Protein AF-A0A224YWP7-F1 (afdb_monomer_lite)

Structure (mmCIF, N/CA/C/O backbone):
data_AF-A0A224YWP7-F1
#
_entry.id   AF-A0A224YWP7-F1
#
loop_
_atom_site.group_PDB
_atom_site.id
_atom_site.type_symbol
_atom_site.label_atom_id
_atom_site.label_alt_id
_atom_site.label_comp_id
_atom_site.label_asym_id
_atom_site.label_entity_id
_atom_site.label_seq_id
_atom_site.pdbx_PDB_ins_code
_atom_site.Cartn_x
_atom_site.Cartn_y
_atom_site.Cartn_z
_atom_site.occupancy
_atom_site.B_iso_or_equiv
_atom_site.auth_seq_id
_atom_site.auth_comp_id
_atom_site.auth_asym_id
_atom_site.auth_atom_id
_atom_site.pdbx_PDB_model_num
ATOM 1 N N . MET A 1 1 ? -2.559 -10.183 14.301 1.00 55.69 1 MET A N 1
ATOM 2 C CA . MET A 1 1 ? -3.296 -9.823 13.062 1.00 55.69 1 MET A CA 1
ATOM 3 C C . MET A 1 1 ? -2.500 -8.852 12.191 1.00 55.69 1 MET A C 1
ATOM 5 O O . MET A 1 1 ? -2.249 -9.165 11.035 1.00 55.69 1 MET A O 1
ATOM 9 N N . THR A 1 2 ? -2.034 -7.732 12.744 1.00 73.56 2 THR A N 1
ATOM 10 C CA . THR A 1 2 ? -1.320 -6.643 12.047 1.00 73.56 2 THR A CA 1
ATOM 11 C C . THR A 1 2 ? -0.083 -7.072 11.251 1.00 73.56 2 THR A C 1
ATOM 13 O O . THR A 1 2 ? 0.052 -6.676 10.096 1.00 73.56 2 THR A O 1
ATOM 16 N N . GLU A 1 3 ? 0.789 -7.929 11.792 1.00 83.31 3 GLU A N 1
ATOM 17 C CA . GLU A 1 3 ? 2.026 -8.296 11.081 1.00 83.31 3 GLU A CA 1
ATOM 18 C C . GLU A 1 3 ? 1.796 -9.168 9.837 1.00 83.31 3 GLU A C 1
ATOM 20 O O . GLU A 1 3 ? 2.445 -8.969 8.807 1.00 83.31 3 GLU A O 1
ATOM 25 N N . LYS A 1 4 ? 0.844 -10.108 9.892 1.00 86.31 4 LYS A N 1
ATOM 26 C CA . LYS A 1 4 ? 0.486 -10.942 8.734 1.00 86.31 4 LYS A CA 1
ATOM 27 C C . LYS A 1 4 ? -0.046 -10.076 7.592 1.00 86.31 4 LYS A C 1
ATOM 29 O O . LYS A 1 4 ? 0.311 -10.297 6.433 1.00 86.31 4 LYS A O 1
ATOM 34 N N . THR A 1 5 ? -0.848 -9.065 7.922 1.00 86.19 5 THR A N 1
ATOM 35 C CA . THR A 1 5 ? -1.378 -8.115 6.943 1.00 86.19 5 THR A CA 1
ATOM 36 C C . THR A 1 5 ? -0.280 -7.232 6.363 1.00 86.19 5 THR A C 1
ATOM 38 O O . THR A 1 5 ? -0.186 -7.135 5.144 1.00 86.19 5 THR A O 1
ATOM 41 N N . LEU A 1 6 ? 0.614 -6.685 7.197 1.00 88.62 6 LEU A N 1
ATOM 42 C CA . LEU A 1 6 ? 1.780 -5.923 6.733 1.00 88.62 6 LEU A CA 1
ATOM 43 C C . LEU A 1 6 ? 2.629 -6.742 5.760 1.00 88.62 6 LEU A C 1
ATOM 45 O O . LEU A 1 6 ? 2.887 -6.291 4.651 1.00 88.62 6 LEU A O 1
ATOM 49 N N . ARG A 1 7 ? 2.999 -7.978 6.124 1.00 91.19 7 ARG A N 1
ATOM 50 C CA . ARG A 1 7 ? 3.770 -8.868 5.236 1.00 91.19 7 ARG A CA 1
ATOM 51 C C . ARG A 1 7 ? 3.051 -9.128 3.913 1.00 91.19 7 ARG A C 1
ATOM 53 O O . ARG A 1 7 ? 3.694 -9.138 2.867 1.00 91.19 7 ARG A O 1
ATOM 60 N N . SER A 1 8 ? 1.733 -9.321 3.953 1.00 92.19 8 SER A N 1
ATOM 61 C CA . SER A 1 8 ? 0.931 -9.581 2.752 1.00 92.19 8 SER A CA 1
ATOM 62 C C . SER A 1 8 ? 0.890 -8.362 1.829 1.00 92.19 8 SER A C 1
ATOM 64 O O . SER A 1 8 ? 1.178 -8.491 0.642 1.00 92.19 8 SER A O 1
ATOM 66 N N . ILE A 1 9 ? 0.615 -7.172 2.372 1.00 91.31 9 ILE A N 1
ATOM 67 C CA . ILE A 1 9 ? 0.579 -5.920 1.603 1.00 91.31 9 ILE A CA 1
ATOM 68 C C . ILE A 1 9 ? 1.962 -5.620 1.017 1.00 91.31 9 ILE A C 1
ATOM 70 O O . ILE A 1 9 ? 2.068 -5.354 -0.178 1.00 91.31 9 ILE A O 1
ATOM 74 N N . SER A 1 10 ? 3.025 -5.728 1.818 1.00 92.06 10 SER A N 1
ATOM 75 C CA . SER A 1 10 ? 4.400 -5.509 1.361 1.00 92.06 10 SER A CA 1
ATOM 76 C C . SER A 1 10 ? 4.780 -6.445 0.221 1.00 92.06 10 SER A C 1
ATOM 78 O O . SER A 1 10 ? 5.273 -5.995 -0.809 1.00 92.06 10 SER A O 1
ATOM 80 N N . ARG A 1 11 ? 4.485 -7.743 0.355 1.00 94.12 11 ARG A N 1
ATOM 81 C CA . ARG A 1 11 ? 4.775 -8.727 -0.691 1.00 94.12 11 ARG A CA 1
ATOM 82 C C . ARG A 1 11 ? 4.038 -8.412 -1.994 1.00 94.12 11 ARG A C 1
ATOM 84 O O . ARG A 1 11 ? 4.652 -8.464 -3.054 1.00 94.12 11 ARG A O 1
ATOM 91 N N . LEU A 1 12 ? 2.746 -8.086 -1.928 1.00 92.88 12 LEU A N 1
ATOM 92 C CA . LEU A 1 12 ? 1.966 -7.751 -3.124 1.00 92.88 12 LEU A CA 1
ATOM 93 C C . LEU A 1 12 ? 2.424 -6.434 -3.759 1.00 92.88 12 LEU A C 1
ATOM 95 O O . LEU A 1 12 ? 2.471 -6.335 -4.984 1.00 92.88 12 LEU A O 1
ATOM 99 N N . PHE A 1 13 ? 2.809 -5.447 -2.945 1.00 93.56 13 PHE A N 1
ATOM 100 C CA . PHE A 1 13 ? 3.340 -4.182 -3.442 1.00 93.56 13 PHE A CA 1
ATOM 101 C C . PHE A 1 13 ? 4.643 -4.392 -4.214 1.00 93.56 13 PHE A C 1
ATOM 103 O O . PHE A 1 13 ? 4.760 -3.912 -5.339 1.00 93.56 13 PHE A O 1
ATOM 110 N N . LEU A 1 14 ? 5.587 -5.141 -3.634 1.00 92.56 14 LEU A N 1
ATOM 111 C CA . LEU A 1 14 ? 6.880 -5.443 -4.254 1.00 92.56 14 LEU A CA 1
ATOM 112 C C . LEU A 1 14 ? 6.740 -6.307 -5.512 1.00 92.56 14 LEU A C 1
ATOM 114 O O . LEU A 1 14 ? 7.518 -6.157 -6.446 1.00 92.56 14 LEU A O 1
ATOM 118 N N . ALA A 1 15 ? 5.714 -7.155 -5.571 1.00 92.69 15 ALA A N 1
ATOM 119 C CA . ALA A 1 15 ? 5.355 -7.905 -6.771 1.00 92.69 15 ALA A CA 1
ATOM 120 C C . ALA A 1 15 ? 4.596 -7.067 -7.825 1.00 92.69 15 ALA A C 1
ATOM 122 O O . ALA A 1 15 ? 4.184 -7.615 -8.844 1.00 92.69 15 ALA A O 1
ATOM 123 N N . CYS A 1 16 ? 4.393 -5.761 -7.598 1.00 90.88 16 CYS A N 1
ATOM 124 C CA . CYS A 1 16 ? 3.655 -4.854 -8.487 1.00 90.88 16 CYS A CA 1
ATOM 125 C C . CYS A 1 16 ? 2.245 -5.352 -8.863 1.00 90.88 16 CYS A C 1
ATOM 127 O O . CYS A 1 16 ? 1.758 -5.118 -9.971 1.00 90.88 16 CYS A O 1
ATOM 129 N N . VAL A 1 17 ? 1.577 -6.037 -7.932 1.00 92.94 17 VAL A N 1
ATOM 130 C CA . VAL A 1 17 ? 0.205 -6.527 -8.114 1.00 92.94 17 VAL A CA 1
ATOM 131 C C . VAL A 1 17 ? -0.753 -5.337 -8.253 1.00 92.94 17 VAL A C 1
ATOM 133 O O . VAL A 1 17 ? -0.549 -4.318 -7.595 1.00 92.94 17 VAL A O 1
ATOM 136 N N . PRO A 1 18 ? -1.823 -5.422 -9.067 1.00 91.31 18 PRO A N 1
ATOM 137 C CA . PRO A 1 18 ? -2.764 -4.321 -9.235 1.00 91.31 18 PRO A CA 1
ATOM 138 C C . PRO A 1 18 ? -3.250 -3.722 -7.911 1.00 91.31 18 PRO A C 1
ATOM 140 O O . PRO A 1 18 ? -3.651 -4.432 -6.987 1.00 91.31 18 PRO A O 1
ATOM 143 N N . VAL A 1 19 ? -3.288 -2.387 -7.849 1.00 89.81 19 VAL A N 1
ATOM 144 C CA . VAL A 1 19 ? -3.655 -1.630 -6.637 1.00 89.81 19 VAL A CA 1
ATOM 145 C C . VAL A 1 19 ? -5.049 -2.002 -6.110 1.00 89.81 19 VAL A C 1
ATOM 147 O O . VAL A 1 19 ? -5.293 -1.913 -4.911 1.00 89.81 19 VAL A O 1
ATOM 150 N N . ALA A 1 20 ? -5.950 -2.484 -6.970 1.00 87.94 20 ALA A N 1
ATOM 151 C CA . ALA A 1 20 ? -7.262 -2.985 -6.563 1.00 87.94 20 ALA A CA 1
ATOM 152 C C . ALA A 1 20 ? -7.180 -4.170 -5.579 1.00 87.94 20 ALA A C 1
ATOM 154 O O . ALA A 1 20 ? -7.978 -4.235 -4.648 1.00 87.94 20 ALA A O 1
ATOM 155 N N . GLU A 1 21 ? -6.207 -5.072 -5.733 1.00 88.19 21 GLU A N 1
ATOM 156 C CA . GLU A 1 21 ? -6.012 -6.203 -4.813 1.00 88.19 21 GLU A CA 1
ATOM 157 C C . GLU A 1 21 ? -5.402 -5.744 -3.485 1.00 88.19 21 GLU A C 1
ATOM 159 O O . GLU A 1 21 ? -5.841 -6.153 -2.410 1.00 88.19 21 GLU A O 1
ATOM 164 N N . LEU A 1 22 ? -4.442 -4.816 -3.546 1.00 89.00 22 LEU A N 1
ATOM 165 C CA . LEU A 1 22 ? -3.880 -4.168 -2.357 1.00 89.00 22 LEU A CA 1
ATOM 166 C C . LEU A 1 22 ? -4.962 -3.442 -1.555 1.00 89.00 22 LEU A C 1
ATOM 168 O O . LEU A 1 22 ? -4.987 -3.525 -0.327 1.00 89.00 22 LEU A O 1
ATOM 172 N N . ARG A 1 23 ? -5.888 -2.773 -2.251 1.00 88.31 23 ARG A N 1
ATOM 173 C CA . ARG A 1 23 ? -7.024 -2.092 -1.636 1.00 88.31 23 ARG A CA 1
ATOM 174 C C . ARG A 1 23 ? -7.908 -3.058 -0.853 1.00 88.31 23 ARG A C 1
ATOM 176 O O . ARG A 1 23 ? -8.246 -2.734 0.274 1.00 88.31 23 ARG A O 1
ATOM 183 N N . LYS A 1 24 ? -8.232 -4.243 -1.382 1.00 89.06 24 LYS A N 1
ATOM 184 C CA . LYS A 1 24 ? -9.049 -5.238 -0.656 1.00 89.06 24 LYS A CA 1
ATOM 185 C C . LYS A 1 24 ? -8.418 -5.630 0.683 1.00 89.06 24 LYS A C 1
ATOM 187 O O . LYS A 1 24 ? -9.118 -5.735 1.685 1.00 89.06 24 LYS A O 1
ATOM 192 N N . LEU A 1 25 ? -7.095 -5.813 0.710 1.00 87.81 25 LEU A N 1
ATOM 193 C CA . LEU A 1 25 ? -6.375 -6.118 1.950 1.00 87.81 25 LEU A CA 1
ATOM 194 C C . LEU A 1 25 ? -6.363 -4.941 2.920 1.00 87.81 25 LEU A C 1
ATOM 196 O O . LEU A 1 25 ? -6.560 -5.146 4.114 1.00 87.81 25 LEU A O 1
ATOM 200 N N . LEU A 1 26 ? -6.142 -3.726 2.416 1.00 86.31 26 LEU A N 1
ATOM 201 C CA . LEU A 1 26 ? -6.218 -2.510 3.226 1.00 86.31 26 LEU A CA 1
ATOM 202 C C . LEU A 1 26 ? -7.624 -2.293 3.783 1.00 86.31 26 LEU A C 1
ATOM 204 O O . LEU A 1 26 ? -7.770 -1.878 4.928 1.00 86.31 26 LEU A O 1
ATOM 208 N N . ASP A 1 27 ? -8.655 -2.618 3.006 1.00 86.12 27 ASP A N 1
ATOM 209 C CA . ASP A 1 27 ? -10.041 -2.468 3.420 1.00 86.12 27 ASP A CA 1
ATOM 210 C C . ASP A 1 27 ? -10.437 -3.421 4.547 1.00 86.12 27 ASP A C 1
ATOM 212 O O . ASP A 1 27 ? -11.252 -3.049 5.393 1.00 86.12 27 ASP A O 1
ATOM 216 N N . ALA A 1 28 ? -9.796 -4.591 4.602 1.00 86.38 28 ALA A N 1
ATOM 217 C CA . ALA A 1 28 ? -9.938 -5.566 5.675 1.00 86.38 28 ALA A CA 1
ATOM 218 C C . ALA A 1 28 ? -9.183 -5.187 6.964 1.00 86.38 28 ALA A C 1
ATOM 220 O O . ALA A 1 28 ? -9.381 -5.843 7.987 1.00 86.38 28 ALA A O 1
ATOM 221 N N . VAL A 1 29 ? -8.317 -4.163 6.945 1.00 84.94 29 VAL A N 1
ATOM 222 C CA . VAL A 1 29 ? -7.649 -3.667 8.157 1.00 84.94 29 VAL A CA 1
ATOM 223 C C . VAL A 1 29 ? -8.613 -2.755 8.923 1.00 84.94 29 VAL A C 1
ATOM 225 O O . VAL A 1 29 ? -9.042 -1.733 8.377 1.00 84.94 29 VAL A O 1
ATOM 228 N N . PRO A 1 30 ? -8.935 -3.076 10.190 1.00 83.62 30 PRO A N 1
ATOM 229 C CA . PRO A 1 30 ? -9.690 -2.180 11.057 1.00 83.62 30 PRO A CA 1
ATOM 230 C C . PRO A 1 30 ? -9.015 -0.809 11.168 1.00 83.62 30 PRO A C 1
ATOM 232 O O . PRO A 1 30 ? -7.799 -0.712 11.355 1.00 83.62 30 PRO A O 1
ATOM 235 N N . SER A 1 31 ? -9.803 0.261 11.073 1.00 80.62 31 SER A N 1
ATOM 236 C CA . SER A 1 31 ? -9.327 1.650 11.122 1.00 80.62 31 SER A CA 1
ATOM 237 C C . SER A 1 31 ? -8.551 1.981 12.398 1.00 80.62 31 SER A C 1
ATOM 239 O O . SER A 1 31 ? -7.651 2.825 12.405 1.00 80.62 31 SER A O 1
ATOM 241 N N . GLU A 1 32 ? -8.881 1.309 13.492 1.00 81.75 32 GLU A N 1
ATOM 242 C CA . GLU A 1 32 ? -8.282 1.467 14.814 1.00 81.75 32 GLU A CA 1
ATOM 243 C C . GLU A 1 32 ? -6.799 1.078 14.787 1.00 81.75 32 GLU A C 1
ATOM 245 O O . GLU A 1 32 ? -5.991 1.688 15.480 1.00 81.75 32 GLU A O 1
ATOM 250 N N . LEU A 1 33 ? -6.431 0.134 13.913 1.00 82.44 33 LEU A N 1
ATOM 251 C CA . LEU A 1 33 ? -5.075 -0.400 13.776 1.00 82.44 33 LEU A CA 1
ATOM 252 C C . LEU A 1 33 ? -4.189 0.414 12.821 1.00 82.44 33 LEU A C 1
ATOM 254 O O . LEU A 1 33 ? -2.991 0.156 12.737 1.00 82.44 33 LEU A O 1
ATOM 258 N N . LEU A 1 34 ? -4.745 1.410 12.124 1.00 83.44 34 LEU A N 1
ATOM 259 C CA . LEU A 1 34 ? -3.999 2.331 11.258 1.00 83.44 34 LEU A CA 1
ATOM 260 C C . LEU A 1 34 ? -3.330 3.448 12.075 1.00 83.44 34 LEU A C 1
ATOM 262 O O . LEU A 1 34 ? -3.567 4.639 11.856 1.00 83.44 34 LEU A O 1
ATOM 266 N N . THR A 1 35 ? -2.526 3.061 13.063 1.00 87.25 35 THR A N 1
ATOM 267 C CA . THR A 1 35 ? -1.708 3.981 13.863 1.00 87.25 35 THR A CA 1
ATOM 268 C C . THR A 1 35 ? -0.608 4.613 13.007 1.00 87.25 35 THR A C 1
ATOM 270 O O . THR A 1 35 ? -0.333 4.166 11.891 1.00 87.25 35 THR A O 1
ATOM 273 N N . GLN A 1 36 ? 0.031 5.666 13.517 1.00 87.69 36 GLN A N 1
ATOM 274 C CA . GLN A 1 36 ? 1.191 6.264 12.853 1.00 87.69 36 GLN A CA 1
ATOM 275 C C . GLN A 1 36 ? 2.320 5.237 12.666 1.00 87.69 36 GLN A C 1
ATOM 277 O O . GLN A 1 36 ? 2.842 5.097 11.565 1.00 87.69 36 GLN A O 1
ATOM 282 N N . GLU A 1 37 ? 2.606 4.439 13.697 1.00 89.62 37 GLU A N 1
ATOM 283 C CA . GLU A 1 37 ? 3.603 3.362 13.649 1.00 89.62 37 GLU A CA 1
ATOM 284 C C . GLU A 1 37 ? 3.308 2.340 12.536 1.00 89.62 37 GLU A C 1
ATOM 286 O O . GLU A 1 37 ? 4.206 1.918 11.801 1.00 89.62 37 GLU A O 1
ATOM 291 N N . PHE A 1 38 ? 2.035 1.968 12.355 1.00 88.44 38 PHE A N 1
ATOM 292 C CA . PHE A 1 38 ? 1.631 1.074 11.272 1.00 88.44 38 PHE A CA 1
ATOM 293 C C . PHE A 1 38 ? 1.902 1.695 9.897 1.00 88.44 38 PHE A C 1
ATOM 295 O O . PHE A 1 38 ? 2.385 1.009 8.995 1.00 88.44 38 PHE A O 1
ATOM 302 N N . GLN A 1 39 ? 1.602 2.986 9.730 1.00 89.44 39 GLN A N 1
ATOM 303 C CA . GLN A 1 39 ? 1.833 3.710 8.478 1.00 89.44 39 GLN A CA 1
ATOM 304 C C . GLN A 1 39 ? 3.328 3.786 8.155 1.00 89.44 39 GLN A C 1
ATOM 306 O O . GLN A 1 39 ? 3.72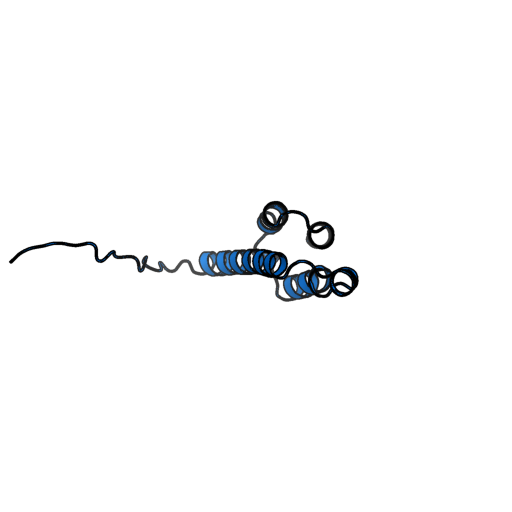7 3.424 7.050 1.00 89.44 39 GLN A O 1
ATOM 311 N N . GLU A 1 40 ? 4.156 4.179 9.123 1.00 91.50 40 GLU A N 1
ATOM 312 C CA . GLU A 1 40 ? 5.613 4.252 8.970 1.00 91.50 40 GLU A CA 1
ATOM 313 C C . GLU A 1 40 ? 6.203 2.882 8.617 1.00 91.50 40 GLU A C 1
ATOM 315 O O . GLU A 1 40 ? 6.948 2.750 7.642 1.00 91.50 40 GLU A O 1
ATOM 320 N N . THR A 1 41 ? 5.782 1.833 9.329 1.00 92.56 41 THR A N 1
ATOM 321 C CA . THR A 1 41 ? 6.215 0.455 9.061 1.00 92.56 41 THR A CA 1
ATOM 322 C C . THR A 1 41 ? 5.811 -0.004 7.661 1.00 92.56 41 THR A C 1
ATOM 324 O O . THR A 1 41 ? 6.596 -0.645 6.955 1.00 92.56 41 THR A O 1
ATOM 327 N N . LEU A 1 42 ? 4.588 0.315 7.231 1.00 91.69 42 LEU A N 1
ATOM 328 C CA . LEU A 1 42 ? 4.097 -0.057 5.910 1.00 91.69 42 LEU A CA 1
ATOM 329 C C . LEU A 1 42 ? 4.897 0.635 4.801 1.00 91.69 42 LEU A C 1
ATOM 331 O O . LEU A 1 42 ? 5.292 -0.025 3.839 1.00 91.69 4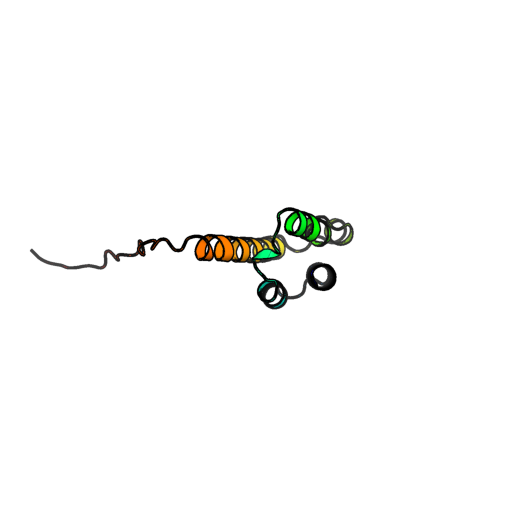2 LEU A O 1
ATOM 335 N N . ILE A 1 43 ? 5.168 1.934 4.941 1.00 93.31 43 ILE A N 1
ATOM 336 C CA . ILE A 1 43 ? 5.987 2.704 3.995 1.00 93.31 43 ILE A CA 1
ATOM 337 C C . ILE A 1 43 ? 7.416 2.146 3.945 1.00 93.31 43 ILE A C 1
ATOM 339 O O . ILE A 1 43 ? 7.944 1.917 2.853 1.00 93.31 43 ILE A O 1
ATOM 343 N N . GLY A 1 44 ? 7.993 1.825 5.108 1.00 94.00 44 GLY A N 1
ATOM 344 C CA . GLY A 1 44 ? 9.303 1.182 5.237 1.00 94.00 44 GLY A CA 1
ATOM 345 C C . GLY A 1 44 ? 9.406 -0.142 4.475 1.00 94.00 44 GLY A C 1
ATOM 346 O O . GLY A 1 44 ? 10.384 -0.398 3.777 1.00 94.00 44 GLY A O 1
ATOM 347 N N . ARG A 1 45 ? 8.365 -0.978 4.543 1.00 93.69 45 ARG A N 1
ATOM 348 C CA . ARG A 1 45 ? 8.328 -2.287 3.866 1.00 93.69 45 ARG A CA 1
ATOM 349 C C . ARG A 1 45 ? 7.804 -2.244 2.426 1.00 93.69 45 ARG A C 1
ATOM 351 O O . ARG A 1 45 ? 7.628 -3.301 1.823 1.00 93.69 45 ARG A O 1
ATOM 358 N N . THR A 1 46 ? 7.510 -1.065 1.879 1.00 93.44 46 THR A N 1
ATOM 359 C CA . THR A 1 46 ? 6.990 -0.903 0.511 1.00 93.44 46 THR A CA 1
ATOM 360 C C . THR A 1 46 ? 7.862 0.053 -0.290 1.00 93.44 46 THR A C 1
ATOM 362 O O . THR A 1 46 ? 8.790 -0.385 -0.960 1.00 93.44 46 THR A O 1
ATOM 365 N N . ILE A 1 47 ? 7.588 1.352 -0.208 1.00 93.19 47 ILE A N 1
ATOM 366 C CA . ILE A 1 47 ? 8.211 2.395 -1.028 1.00 93.19 47 ILE A CA 1
ATOM 367 C C . ILE A 1 47 ? 9.694 2.548 -0.687 1.00 93.19 47 ILE A C 1
ATOM 369 O O . ILE A 1 47 ? 10.508 2.730 -1.585 1.00 93.19 47 ILE A O 1
ATOM 373 N N . LEU A 1 48 ? 10.042 2.441 0.597 1.00 93.50 48 LEU A N 1
ATOM 374 C CA . LEU A 1 48 ? 11.423 2.562 1.075 1.00 93.50 48 LEU A CA 1
ATOM 375 C C . LEU A 1 48 ? 12.150 1.212 1.149 1.00 93.50 48 LEU A C 1
ATOM 377 O O . LEU A 1 48 ? 13.277 1.138 1.632 1.00 93.50 48 LEU A O 1
ATOM 381 N N . HIS A 1 49 ? 11.518 0.132 0.685 1.00 94.69 49 HIS A N 1
ATOM 382 C CA . HIS A 1 49 ? 12.124 -1.189 0.727 1.00 94.69 49 HIS A CA 1
ATOM 383 C C . HIS A 1 49 ? 13.316 -1.264 -0.245 1.00 94.69 49 HIS A C 1
ATOM 385 O O . HIS A 1 49 ? 13.189 -0.790 -1.378 1.00 94.69 49 HIS A O 1
ATOM 391 N N . PRO A 1 50 ? 14.432 -1.937 0.104 1.00 94.00 50 PRO A N 1
ATOM 392 C CA . PRO A 1 50 ? 15.597 -2.057 -0.778 1.00 94.00 50 PRO A CA 1
ATOM 393 C C . PRO A 1 50 ? 15.264 -2.584 -2.181 1.00 94.00 50 PRO A C 1
ATOM 395 O O . PRO A 1 50 ? 15.804 -2.110 -3.173 1.00 94.00 50 PRO A O 1
ATOM 398 N N . THR A 1 51 ? 14.315 -3.518 -2.289 1.00 92.31 51 THR A N 1
ATOM 399 C CA . THR A 1 51 ? 13.828 -4.016 -3.588 1.00 92.31 51 THR A CA 1
ATOM 400 C C . THR A 1 51 ? 13.136 -2.935 -4.414 1.00 92.31 51 THR A C 1
ATOM 402 O O . THR A 1 51 ? 13.341 -2.896 -5.618 1.00 92.31 51 THR A O 1
ATOM 405 N N . ALA A 1 52 ? 12.340 -2.058 -3.796 1.00 90.62 52 ALA A N 1
ATOM 406 C CA . ALA A 1 52 ? 11.704 -0.949 -4.503 1.00 90.62 52 ALA A CA 1
ATOM 407 C C . ALA A 1 52 ? 12.717 0.153 -4.855 1.00 90.62 52 ALA A C 1
ATOM 409 O O . ALA A 1 52 ? 12.543 0.833 -5.856 1.00 90.62 52 ALA A O 1
ATOM 410 N N . ALA A 1 53 ? 13.793 0.304 -4.078 1.00 91.25 53 ALA A N 1
ATOM 411 C CA . ALA A 1 53 ? 14.901 1.186 -4.435 1.00 91.25 53 ALA A CA 1
ATOM 412 C C . ALA A 1 53 ? 15.696 0.650 -5.641 1.00 91.25 53 ALA A C 1
ATOM 414 O O . ALA A 1 53 ? 16.010 1.408 -6.554 1.00 91.25 53 ALA A O 1
ATOM 415 N N . ALA A 1 54 ? 15.980 -0.657 -5.671 1.00 93.94 54 ALA A N 1
ATOM 416 C CA . ALA A 1 54 ? 16.688 -1.308 -6.775 1.00 93.94 54 ALA A CA 1
ATOM 417 C C . ALA A 1 54 ? 15.825 -1.437 -8.045 1.00 93.94 54 ALA A C 1
ATOM 419 O O . ALA A 1 54 ? 16.326 -1.291 -9.157 1.00 93.94 54 ALA A O 1
ATOM 420 N N . TYR A 1 55 ? 14.524 -1.690 -7.878 1.00 91.00 55 TYR A N 1
ATOM 421 C CA . TYR A 1 55 ? 13.553 -1.891 -8.953 1.00 91.00 55 TYR A CA 1
ATOM 422 C C . TYR A 1 55 ? 12.329 -0.991 -8.723 1.00 91.00 55 TYR A C 1
ATOM 424 O O . TYR A 1 55 ? 11.298 -1.454 -8.222 1.00 91.00 55 TYR A O 1
ATOM 432 N N . PRO A 1 56 ? 12.430 0.308 -9.055 1.00 89.81 56 PRO A N 1
ATOM 433 C CA . PRO A 1 56 ? 11.395 1.280 -8.738 1.00 89.81 56 PRO A CA 1
ATOM 434 C C . PRO A 1 56 ? 10.087 0.994 -9.484 1.00 89.81 56 PRO A C 1
ATOM 436 O O . PRO A 1 56 ? 10.067 0.961 -10.721 1.00 89.81 56 PRO A O 1
ATOM 439 N N . PRO A 1 57 ? 8.957 0.845 -8.763 1.00 91.25 57 PRO A N 1
ATOM 440 C CA . PRO A 1 57 ? 7.647 0.808 -9.389 1.00 91.25 57 PRO A CA 1
ATOM 441 C C . PRO A 1 57 ? 7.372 2.114 -10.135 1.00 91.25 57 PRO A C 1
ATOM 443 O O . PRO A 1 57 ? 7.877 3.183 -9.784 1.00 91.25 57 PRO A O 1
ATOM 446 N N . ARG A 1 58 ? 6.494 2.063 -11.142 1.00 93.75 58 ARG A N 1
ATOM 447 C CA . ARG A 1 58 ? 6.111 3.273 -11.884 1.00 93.75 58 ARG A CA 1
ATOM 448 C C . ARG A 1 58 ? 5.558 4.342 -10.925 1.00 93.75 58 ARG A C 1
ATOM 450 O O . ARG A 1 58 ? 4.723 4.012 -10.081 1.00 93.75 58 ARG A O 1
ATOM 457 N N . PRO A 1 59 ? 5.876 5.636 -11.108 1.00 92.31 59 PRO A N 1
ATOM 458 C CA . PRO A 1 59 ? 5.371 6.700 -10.232 1.00 92.31 59 PRO A CA 1
ATOM 459 C C . PRO A 1 59 ? 3.841 6.733 -10.114 1.00 92.31 59 PRO A C 1
ATOM 461 O O . PRO A 1 59 ? 3.291 7.025 -9.055 1.00 92.31 59 PRO A O 1
ATOM 464 N N . VAL A 1 60 ? 3.131 6.385 -11.195 1.00 93.69 60 VAL A N 1
ATOM 465 C CA . VAL A 1 60 ? 1.663 6.264 -11.204 1.00 93.69 60 VAL A CA 1
ATOM 466 C C . VAL A 1 60 ? 1.178 5.199 -10.216 1.00 93.69 60 VAL A C 1
ATOM 468 O O . VAL A 1 60 ? 0.200 5.424 -9.509 1.00 93.69 60 VAL A O 1
ATOM 471 N N . TYR A 1 61 ? 1.873 4.064 -10.138 1.00 93.19 61 TYR A N 1
ATOM 472 C CA . TYR A 1 61 ? 1.535 2.973 -9.230 1.00 93.19 61 TYR A CA 1
ATOM 473 C C . TYR A 1 61 ? 1.712 3.395 -7.768 1.00 93.19 61 TYR A C 1
ATOM 475 O O . TYR A 1 61 ? 0.793 3.230 -6.967 1.00 93.19 61 TYR A O 1
ATOM 483 N N . ILE A 1 62 ? 2.840 4.039 -7.453 1.00 92.38 62 ILE A N 1
ATOM 484 C CA . ILE A 1 62 ? 3.127 4.571 -6.113 1.00 92.38 62 ILE A CA 1
ATOM 485 C C . ILE A 1 62 ? 2.056 5.588 -5.701 1.00 92.38 62 ILE A C 1
ATOM 487 O O . ILE A 1 62 ? 1.491 5.489 -4.613 1.00 92.38 62 ILE A O 1
ATOM 491 N N . ARG A 1 63 ? 1.707 6.529 -6.592 1.00 93.44 63 ARG A N 1
ATOM 492 C CA . ARG A 1 63 ? 0.641 7.512 -6.335 1.00 93.44 63 ARG A CA 1
ATOM 493 C C . ARG A 1 63 ? -0.707 6.852 -6.063 1.00 93.44 63 ARG A C 1
ATOM 495 O O . ARG A 1 63 ? -1.409 7.278 -5.153 1.00 93.44 63 ARG A O 1
ATOM 502 N N . ASN A 1 64 ? -1.076 5.830 -6.832 1.00 93.50 64 ASN A N 1
ATOM 503 C CA . ASN A 1 64 ? -2.345 5.128 -6.642 1.00 93.50 64 ASN A CA 1
ATOM 504 C C . ASN A 1 64 ? -2.378 4.366 -5.312 1.00 93.50 64 ASN A C 1
ATOM 506 O O . ASN A 1 64 ? -3.379 4.429 -4.603 1.00 93.50 64 ASN A O 1
ATOM 510 N N . PHE A 1 65 ? -1.277 3.710 -4.942 1.00 92.62 65 PHE A N 1
ATOM 511 C CA . PHE A 1 65 ? -1.143 3.047 -3.648 1.00 92.62 65 PHE A CA 1
ATOM 512 C C . PHE A 1 65 ? -1.280 4.034 -2.477 1.00 92.62 65 PHE A C 1
ATOM 514 O O . PHE A 1 65 ? -2.086 3.810 -1.574 1.00 92.62 65 PHE A O 1
ATOM 521 N N . LEU A 1 66 ? -0.570 5.166 -2.525 1.00 91.69 66 LEU A N 1
ATOM 522 C CA . LEU A 1 66 ? -0.661 6.208 -1.497 1.00 91.69 66 LEU A CA 1
ATOM 523 C C . LEU A 1 66 ? -2.065 6.817 -1.408 1.00 91.69 66 LEU A C 1
ATOM 525 O O . LEU A 1 66 ? -2.568 7.017 -0.307 1.00 91.69 66 LEU A O 1
ATOM 529 N N . LYS A 1 67 ? -2.736 7.052 -2.543 1.00 91.69 67 LYS A N 1
ATOM 530 C CA . LYS A 1 67 ? -4.138 7.497 -2.555 1.00 91.69 67 LYS A CA 1
ATOM 531 C C . LYS A 1 67 ? -5.057 6.506 -1.841 1.00 91.69 67 LYS A C 1
ATOM 533 O O . LYS A 1 67 ? -5.908 6.934 -1.071 1.00 91.69 67 LYS A O 1
ATOM 538 N N . CYS A 1 68 ? -4.880 5.200 -2.049 1.00 89.88 68 CYS A N 1
ATOM 539 C CA . CYS A 1 68 ? -5.657 4.192 -1.324 1.00 89.88 68 CYS A CA 1
ATOM 540 C C . CYS A 1 68 ? -5.425 4.260 0.192 1.00 89.88 68 CYS A C 1
ATOM 542 O O . CYS A 1 68 ? -6.391 4.176 0.947 1.00 89.88 68 CYS A O 1
ATOM 544 N N . LEU A 1 69 ? -4.179 4.456 0.635 1.00 88.12 69 LEU A N 1
ATOM 545 C CA . LEU A 1 69 ? -3.865 4.618 2.058 1.00 88.12 69 LEU A CA 1
ATOM 546 C C . LEU A 1 69 ? -4.495 5.880 2.650 1.00 88.12 69 LEU A C 1
ATOM 548 O O . LEU A 1 69 ? -5.127 5.807 3.700 1.00 88.12 69 LEU A O 1
ATOM 552 N N . ILE A 1 70 ? -4.364 7.018 1.965 1.00 89.31 70 ILE A N 1
ATOM 553 C CA . ILE A 1 70 ? -4.935 8.297 2.406 1.00 89.31 70 ILE A CA 1
ATOM 554 C C . ILE A 1 70 ? -6.454 8.187 2.521 1.00 89.31 70 ILE A C 1
ATOM 556 O O . ILE A 1 70 ? -6.992 8.481 3.584 1.00 89.31 70 ILE A O 1
ATOM 560 N N . ASN A 1 71 ? -7.131 7.676 1.488 1.00 88.38 71 ASN A N 1
ATOM 561 C CA . ASN A 1 71 ? -8.583 7.501 1.511 1.00 88.38 71 ASN A CA 1
ATOM 562 C C . ASN A 1 71 ? -9.023 6.660 2.716 1.00 88.38 71 ASN A C 1
ATOM 564 O O . ASN A 1 71 ? -9.969 7.026 3.409 1.00 88.38 71 ASN A O 1
ATOM 568 N N . LYS A 1 72 ? -8.294 5.580 3.028 1.00 84.31 72 LYS A N 1
ATOM 569 C CA . LYS A 1 72 ? -8.608 4.725 4.177 1.00 84.31 72 LYS A CA 1
ATOM 570 C C . LYS A 1 72 ? -8.448 5.452 5.518 1.00 84.31 72 LYS A C 1
ATOM 572 O O . LYS A 1 72 ? -9.250 5.270 6.436 1.00 84.31 72 LYS A O 1
ATOM 577 N N . LEU A 1 73 ? -7.421 6.292 5.638 1.00 83.69 73 LEU A N 1
ATOM 578 C CA . LEU A 1 73 ? -7.191 7.128 6.818 1.00 83.69 73 LEU A CA 1
ATOM 579 C C . LEU A 1 73 ? 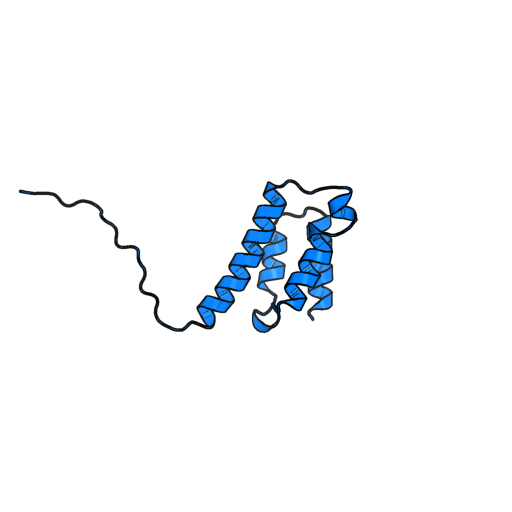-8.245 8.238 6.952 1.00 83.69 73 LEU A C 1
ATOM 581 O O . LEU A 1 73 ? -8.641 8.592 8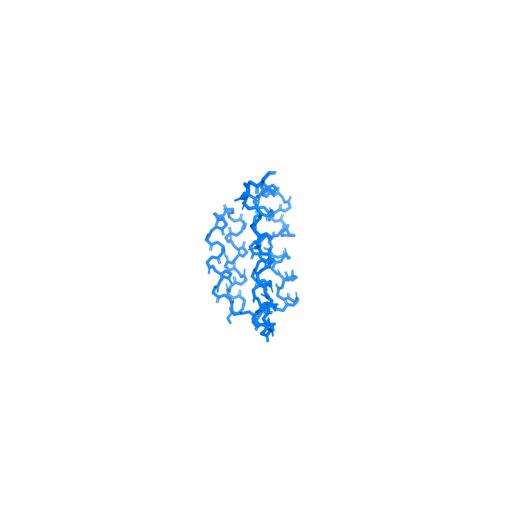.064 1.00 83.69 73 LEU A O 1
ATOM 585 N N . GLU A 1 74 ? -8.727 8.781 5.839 1.00 82.69 74 GLU A N 1
ATOM 586 C CA . GLU A 1 74 ? -9.790 9.787 5.822 1.00 82.69 74 GLU A CA 1
ATOM 587 C C . GLU A 1 74 ? -11.169 9.195 6.130 1.00 82.69 74 GLU A C 1
ATOM 589 O O . GLU A 1 74 ? -11.951 9.828 6.843 1.00 82.69 74 GLU A O 1
ATOM 594 N N . GLU A 1 75 ? -11.454 7.962 5.701 1.00 77.44 75 GLU A N 1
ATOM 595 C CA . GLU A 1 75 ? -12.658 7.225 6.109 1.00 77.44 75 GLU A CA 1
ATOM 596 C C . GLU A 1 75 ? -12.743 7.087 7.635 1.00 77.44 75 GLU A C 1
ATOM 598 O O . GLU A 1 75 ? -13.817 7.274 8.216 1.00 77.44 75 GLU A O 1
ATOM 603 N N . LYS A 1 76 ? -11.607 6.837 8.304 1.00 66.00 76 LYS A N 1
ATOM 604 C CA . LYS A 1 76 ? -11.523 6.851 9.773 1.00 66.00 76 LYS A CA 1
ATOM 605 C C . LYS A 1 76 ? -11.905 8.220 10.334 1.00 66.00 76 LYS A C 1
ATOM 607 O O . LYS A 1 76 ? -12.763 8.296 11.208 1.00 66.00 76 LYS A O 1
ATOM 612 N N . LYS A 1 77 ? -11.329 9.305 9.803 1.00 60.16 77 LYS A N 1
ATOM 613 C CA . LYS A 1 77 ? -11.636 10.677 10.250 1.00 60.16 77 LYS A CA 1
ATOM 614 C C . LYS A 1 77 ? -13.105 11.055 10.037 1.00 60.16 77 LYS A C 1
ATOM 616 O O . LYS A 1 77 ? -13.663 11.767 10.867 1.00 60.16 77 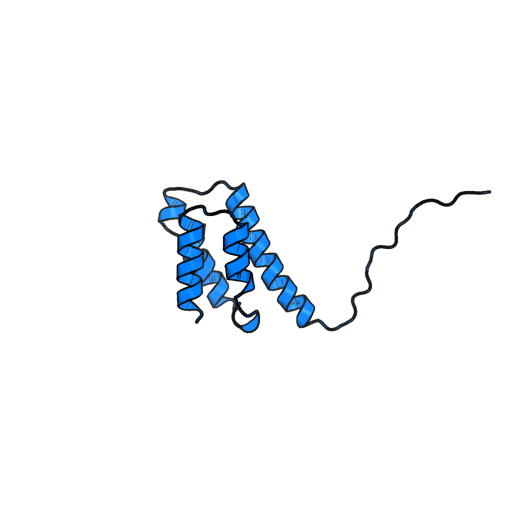LYS A O 1
ATOM 621 N N . CYS A 1 78 ? -13.742 10.585 8.964 1.00 53.66 78 CYS A N 1
ATOM 622 C CA . CYS A 1 78 ? -15.163 10.837 8.703 1.00 53.66 78 CYS A CA 1
ATOM 623 C C . CYS A 1 78 ? -16.089 10.027 9.620 1.00 53.66 78 CYS A C 1
ATOM 625 O O . CYS A 1 78 ? -17.155 10.517 9.982 1.00 53.66 78 CYS A O 1
ATOM 627 N N . ARG A 1 79 ? -15.696 8.812 10.030 1.00 53.69 79 ARG A N 1
ATOM 628 C CA . ARG A 1 79 ? -16.451 8.032 11.027 1.00 53.69 79 ARG A CA 1
ATOM 629 C C . ARG A 1 79 ? -16.339 8.614 12.434 1.00 53.69 79 ARG A C 1
ATOM 631 O O . ARG A 1 79 ? -17.332 8.608 13.155 1.00 53.69 79 ARG A O 1
ATOM 638 N N . ASP A 1 80 ? -15.169 9.143 12.784 1.00 50.81 80 ASP A N 1
ATOM 639 C CA . ASP A 1 80 ? -14.940 9.862 14.044 1.00 50.81 80 ASP A CA 1
ATOM 640 C C . ASP A 1 80 ? -15.738 11.181 14.074 1.00 50.81 80 ASP A C 1
ATOM 642 O O . ASP A 1 80 ? -16.391 11.529 15.056 1.00 50.81 80 ASP A O 1
ATOM 646 N N . ARG A 1 81 ? -15.811 11.871 12.927 1.00 44.81 81 ARG A N 1
ATOM 647 C CA . ARG A 1 81 ? -16.669 13.042 12.714 1.00 44.81 81 ARG A CA 1
ATOM 648 C C . ARG A 1 81 ? -18.098 12.660 12.324 1.00 44.81 81 ARG A C 1
ATOM 650 O O . ARG A 1 81 ? -18.597 13.094 11.287 1.00 44.81 81 ARG A O 1
ATOM 657 N N . ARG A 1 82 ? -18.835 11.998 13.22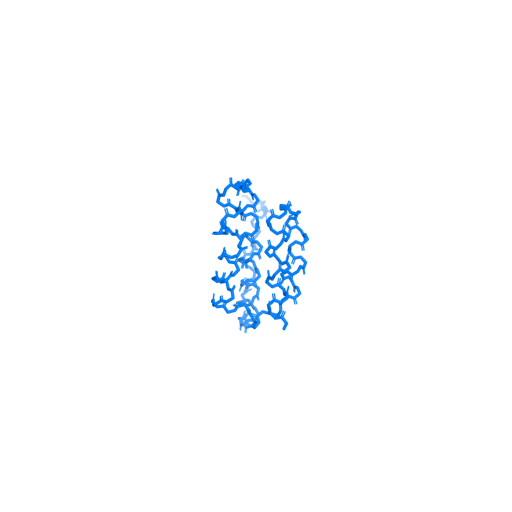1 1.00 42.88 82 ARG A N 1
ATOM 658 C CA . ARG A 1 82 ? -20.298 12.196 13.285 1.00 42.88 82 ARG A CA 1
ATOM 659 C C . ARG A 1 82 ? -20.610 13.626 13.762 1.00 42.88 82 ARG A C 1
ATOM 661 O O . ARG A 1 82 ? -21.174 13.843 14.824 1.00 42.88 82 ARG A O 1
ATOM 668 N N . GLN A 1 83 ? -20.243 14.610 12.948 1.00 38.75 83 GLN A N 1
ATOM 669 C CA . GLN A 1 83 ? -20.986 15.852 12.788 1.00 38.75 83 GLN A CA 1
ATOM 670 C C . GLN A 1 83 ? -21.467 15.884 11.334 1.00 38.75 83 GLN A C 1
ATOM 672 O O . GLN A 1 83 ? -20.715 15.490 10.439 1.00 38.75 83 GLN A O 1
ATOM 677 N N . PRO A 1 84 ? -22.706 16.320 11.063 1.00 43.03 84 PRO A N 1
ATOM 678 C CA . PRO A 1 84 ? -23.250 16.303 9.719 1.00 43.03 84 PRO A CA 1
ATOM 679 C C . PRO A 1 84 ? -22.564 17.396 8.899 1.00 43.03 84 PRO A C 1
ATOM 681 O O . PRO A 1 84 ? -22.951 18.563 8.943 1.00 43.03 84 PRO A O 1
ATOM 684 N N . VAL A 1 85 ? -21.541 17.039 8.126 1.00 47.19 85 VAL A N 1
ATOM 685 C CA . VAL A 1 85 ? -21.068 17.925 7.063 1.00 47.19 85 VAL A CA 1
ATOM 686 C C . VAL A 1 85 ? -22.080 17.863 5.927 1.00 47.19 85 VAL A C 1
ATOM 688 O O . VAL A 1 85 ? -22.192 16.875 5.203 1.00 47.19 85 VAL A O 1
ATOM 691 N N . ARG A 1 86 ? -22.875 18.934 5.832 1.00 44.03 86 ARG A N 1
ATOM 692 C CA . ARG A 1 86 ? -23.767 19.221 4.707 1.00 44.03 86 ARG A CA 1
ATOM 693 C C . ARG A 1 86 ? -23.026 18.976 3.384 1.00 44.03 86 ARG A C 1
ATOM 695 O O . ARG A 1 86 ? -21.891 19.438 3.252 1.00 44.03 86 ARG A O 1
ATOM 702 N N . PRO A 1 87 ? -23.651 18.336 2.384 1.00 43.75 87 PRO A N 1
ATOM 703 C CA . PRO A 1 87 ? -23.054 18.246 1.063 1.00 43.75 87 PRO A CA 1
ATOM 704 C C . PRO A 1 87 ? -22.983 19.654 0.465 1.00 43.75 87 PRO A C 1
ATOM 706 O O . PRO A 1 87 ? -24.006 20.259 0.141 1.00 43.75 87 PRO A O 1
ATOM 709 N N . LEU A 1 88 ? -21.770 20.187 0.307 1.00 50.00 88 LEU A N 1
ATOM 710 C CA . LEU A 1 88 ? -21.529 21.380 -0.499 1.00 50.00 88 LEU A CA 1
ATOM 711 C C . LEU A 1 88 ? -21.508 20.981 -1.980 1.00 50.00 88 LEU A C 1
ATOM 713 O O . LEU A 1 88 ? -20.489 21.062 -2.652 1.00 50.00 88 LEU A O 1
ATOM 717 N N . CYS A 1 89 ? -22.639 20.498 -2.483 1.00 45.19 89 CYS A N 1
ATOM 718 C CA . CYS A 1 89 ? -22.893 20.348 -3.910 1.00 45.19 89 CYS A CA 1
ATOM 719 C C . CYS A 1 89 ? -24.339 20.768 -4.166 1.00 45.19 89 CYS A C 1
ATOM 721 O O . CYS A 1 89 ? -25.240 19.941 -4.239 1.00 45.19 89 CYS A O 1
ATOM 723 N N . ARG A 1 90 ? -24.563 22.080 -4.286 1.00 41.06 90 ARG A N 1
ATOM 724 C CA . ARG A 1 90 ? -25.733 22.618 -4.984 1.00 41.06 90 ARG A CA 1
ATOM 725 C C . ARG A 1 90 ? -25.242 23.353 -6.222 1.00 41.06 90 ARG A C 1
ATOM 727 O O . ARG A 1 90 ? -25.009 24.552 -6.221 1.00 41.06 90 ARG A O 1
ATOM 734 N N . GLU A 1 91 ? -24.953 22.546 -7.233 1.00 44.09 91 GLU A N 1
ATOM 735 C CA . GLU A 1 91 ? -25.614 22.627 -8.532 1.00 44.09 91 GLU A CA 1
ATOM 736 C C . GLU A 1 91 ? -26.185 24.009 -8.894 1.00 44.09 91 GLU A C 1
ATOM 738 O O . GLU A 1 91 ? -27.354 24.299 -8.660 1.00 44.09 91 GLU A O 1
ATOM 743 N N . THR A 1 92 ? -25.381 24.852 -9.538 1.00 44.66 92 THR A N 1
ATOM 744 C CA . THR A 1 92 ? -25.893 25.947 -10.370 1.00 44.66 92 THR A CA 1
ATOM 745 C C . THR A 1 92 ? -26.107 25.436 -11.794 1.00 44.66 92 THR A C 1
ATOM 747 O O . THR A 1 92 ? -25.443 25.837 -12.747 1.00 44.66 92 THR A O 1
ATOM 750 N N . ARG A 1 93 ? -27.073 24.520 -11.957 1.00 44.62 93 ARG A N 1
ATOM 751 C CA . ARG A 1 93 ? -27.745 24.335 -13.248 1.00 44.62 93 ARG A CA 1
ATOM 752 C C . ARG A 1 93 ? -28.862 25.373 -13.369 1.00 44.62 93 ARG A C 1
ATOM 754 O O . ARG A 1 93 ? -29.802 25.366 -12.586 1.00 44.62 93 ARG A O 1
ATOM 761 N N . ARG A 1 94 ? -28.704 26.237 -14.377 1.00 50.12 94 ARG A N 1
ATOM 762 C CA . ARG A 1 94 ? -29.728 26.858 -15.242 1.00 50.12 94 ARG A CA 1
ATOM 763 C C . ARG A 1 94 ? -31.168 26.939 -14.705 1.00 50.12 94 ARG A C 1
ATOM 765 O O . ARG A 1 94 ? -31.825 25.910 -14.616 1.00 50.12 94 ARG A O 1
ATOM 772 N N . ARG A 1 95 ? -31.684 28.170 -14.590 1.00 46.38 95 ARG A N 1
ATOM 773 C CA . ARG A 1 95 ? -33.031 28.639 -15.006 1.00 46.38 95 ARG A CA 1
ATOM 774 C C . ARG A 1 95 ? -32.898 30.156 -15.233 1.00 46.38 95 ARG A C 1
ATOM 776 O O . ARG A 1 95 ? -32.457 30.843 -14.325 1.00 46.38 95 ARG A O 1
ATOM 783 N N . GLU A 1 96 ? -32.839 30.653 -16.465 1.00 49.19 96 GLU A N 1
ATOM 784 C CA . GLU A 1 96 ? -33.961 31.027 -17.347 1.00 49.19 96 GLU A CA 1
ATOM 785 C C . GLU A 1 96 ? -34.916 32.098 -16.769 1.00 49.19 96 GLU A C 1
ATOM 787 O O . GLU A 1 96 ? -35.516 31.889 -15.719 1.00 49.19 96 GLU A O 1
ATOM 792 N N . GLN A 1 97 ? -35.082 33.169 -17.567 1.00 48.28 97 GLN A N 1
ATOM 793 C CA . GLN A 1 97 ? -36.187 34.144 -17.663 1.00 48.28 97 GLN A CA 1
ATOM 794 C C . GLN A 1 97 ? -36.250 35.336 -16.684 1.00 48.28 97 GLN A C 1
ATOM 796 O O . GLN A 1 97 ? -36.772 35.221 -15.576 1.00 48.28 97 GLN A O 1
ATOM 801 N N . ARG A 1 98 ? -35.881 36.532 -17.171 1.00 49.16 98 ARG A N 1
ATOM 802 C CA . ARG A 1 98 ? -36.824 37.560 -17.668 1.00 49.16 98 ARG A CA 1
ATOM 803 C C . ARG A 1 98 ? -36.098 38.681 -18.406 1.00 49.16 98 ARG A C 1
ATOM 805 O O . ARG A 1 98 ? -34.957 38.989 -18.005 1.00 49.16 98 ARG A O 1
#

Foldseek 3Di:
DLVVLLVVLLVCLLVVPDLVVSLVSLVPDPLVPPDPVSVVSSCCSHCVDVSCVVPPDDPVSVVSNVVSVVVSNVVVVVVVPPPDPDPPDDDPDDDDDD

Secondary structure (DSSP, 8-state):
-HHHHHHHHHHHHHTT--HHHHHHHHHTS-GGG--HHHHHHHHHTTTTSHHHHHSPPPHHHHHHHHHHHHHHHHHHHHHH--S---------------

InterPro domains:
  IPR029426 FAM86, N-terminal [PF14904] (5-78)

Sequence (98 aa):
MTEKTLRSISRLFLACVPVAELRKLLDAVPSELLTQEFQETLIGRTILHPTAAAYPPRPVYIRNFLKCLINKLEEKKCRDRRQPVRPLCRETRRREQR

Radius of gyration: 18.39 Å; chains: 1; bounding box: 54×48×32 Å

Organism: NCBI:txid60191

pLDDT: mean 79.38, std 18.37, range [38.75, 94.69]